Protein AF-A0A843WMJ9-F1 (afdb_monomer_lite)

Radius of gyration: 13.51 Å; chains: 1; bounding box: 31×23×40 Å

Organism: Colocasia esculenta (NCBI:txid4460)

Sequence (77 aa):
MCGKRMAYVYKAKVKKNGSHYQCIWGKVARPHGNSGVVHAKFKSNLPPRSMGAKVRVFISLTCNSESFADASGIRNL

InterPro domains:
  IPR001780 Large ribosomal subunit protein eL33 [PF01247] (2-58)
  IPR001780 Large ribosomal subunit protein eL33 [PTHR10902] (2-60)
  IPR009000 Translation protein, beta-barrel domain superfamily [SSF50447] (2-58)
  IPR018266 Large ribosomal subunit protein eL33, conserved site [PS01105] (26-47)
  IPR038661 Large ribosomal subunit protein eL33 superfamily [G3DSA:2.40.10.190] (1-62)

Secondary structure (DSSP, 8-state):
-TT-EEEEEEEEEEEETTEEEEEEEEEEEEEETTTTEEEEEESSPPPGGGTTPPPEEP------SSHHHHHT-----

Foldseek 3Di:
DFFWKKKDWDAAPDDDPNGRIDIWIWTFHAADDDPRRTDIDTPDDDDPVCVVPDMGTDPDPDPDPPPVVVVPPVPDD

Structure (mmCIF, N/CA/C/O backbone):
data_AF-A0A843WMJ9-F1
#
_entry.id   AF-A0A843WMJ9-F1
#
loop_
_atom_site.group_PDB
_atom_site.id
_atom_site.type_symbol
_atom_site.label_atom_id
_atom_site.label_alt_id
_atom_site.label_comp_id
_atom_site.label_asym_id
_atom_site.label_entity_id
_atom_site.label_seq_id
_atom_site.pdbx_PDB_ins_code
_atom_site.Cartn_x
_atom_site.Cartn_y
_atom_site.Cartn_z
_atom_site.occupancy
_atom_site.B_iso_or_equiv
_atom_site.auth_seq_id
_atom_site.auth_comp_id
_atom_site.auth_asym_id
_atom_site.auth_atom_id
_atom_site.pdbx_PDB_model_num
ATOM 1 N N . MET A 1 1 ? 13.430 -0.514 -8.966 1.00 61.06 1 MET A N 1
ATOM 2 C CA . MET A 1 1 ? 12.878 -0.306 -7.599 1.00 61.06 1 MET A CA 1
ATOM 3 C C . MET A 1 1 ? 12.525 -1.627 -6.895 1.00 61.06 1 MET A C 1
ATOM 5 O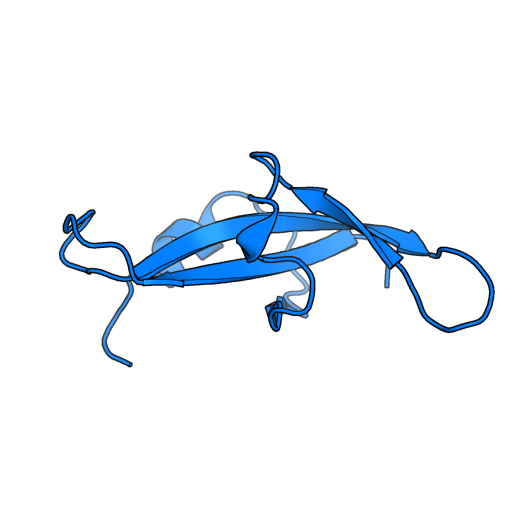 O . MET A 1 1 ? 11.588 -1.673 -6.104 1.00 61.06 1 MET A O 1
ATOM 9 N N . CYS A 1 2 ? 13.251 -2.715 -7.150 1.00 64.38 2 CYS A N 1
ATOM 10 C CA . CYS A 1 2 ? 13.064 -3.959 -6.403 1.00 64.38 2 CYS A CA 1
ATOM 11 C C . CYS A 1 2 ? 13.546 -3.783 -4.952 1.00 64.38 2 CYS A C 1
ATOM 13 O O . CYS A 1 2 ? 14.402 -2.945 -4.678 1.00 64.38 2 CYS A O 1
ATOM 15 N N . GLY A 1 3 ? 12.952 -4.522 -4.014 1.00 73.94 3 GLY A N 1
ATOM 16 C CA . GLY A 1 3 ? 13.393 -4.547 -2.614 1.00 73.94 3 GLY A CA 1
ATOM 17 C C . GLY A 1 3 ? 12.876 -3.413 -1.724 1.00 73.94 3 GLY A C 1
ATOM 18 O O . GLY A 1 3 ? 12.981 -3.519 -0.505 1.00 73.94 3 GLY A O 1
ATOM 19 N N . LYS A 1 4 ? 12.246 -2.371 -2.281 1.00 80.75 4 LYS A N 1
ATOM 20 C CA . LYS A 1 4 ? 11.637 -1.300 -1.474 1.00 80.75 4 LYS A CA 1
ATOM 21 C C . LYS A 1 4 ? 10.439 -1.821 -0.672 1.00 80.75 4 LYS A C 1
ATOM 23 O O . LYS A 1 4 ? 9.636 -2.615 -1.177 1.00 80.75 4 LYS A O 1
ATOM 28 N N . ARG A 1 5 ? 10.307 -1.354 0.573 1.00 83.19 5 ARG A N 1
ATOM 29 C CA . ARG A 1 5 ? 9.162 -1.653 1.446 1.00 83.19 5 ARG A CA 1
ATOM 30 C C . ARG A 1 5 ? 7.969 -0.769 1.102 1.00 83.19 5 ARG A C 1
ATOM 32 O O . ARG A 1 5 ? 8.115 0.391 0.730 1.00 83.19 5 ARG A O 1
ATOM 39 N N . MET A 1 6 ? 6.777 -1.318 1.262 1.00 85.00 6 MET A N 1
ATOM 40 C CA . MET A 1 6 ? 5.512 -0.623 1.051 1.00 85.00 6 MET A CA 1
ATOM 41 C C . MET A 1 6 ? 4.533 -0.970 2.170 1.00 85.00 6 MET A C 1
ATOM 43 O O . MET A 1 6 ? 4.590 -2.067 2.734 1.00 85.00 6 MET A O 1
ATOM 47 N N . ALA A 1 7 ? 3.625 -0.047 2.472 1.00 87.50 7 ALA A N 1
ATOM 48 C CA . ALA A 1 7 ? 2.528 -0.292 3.393 1.00 87.50 7 ALA A CA 1
ATOM 49 C C . ALA A 1 7 ? 1.202 0.181 2.810 1.00 87.50 7 ALA A C 1
ATOM 51 O O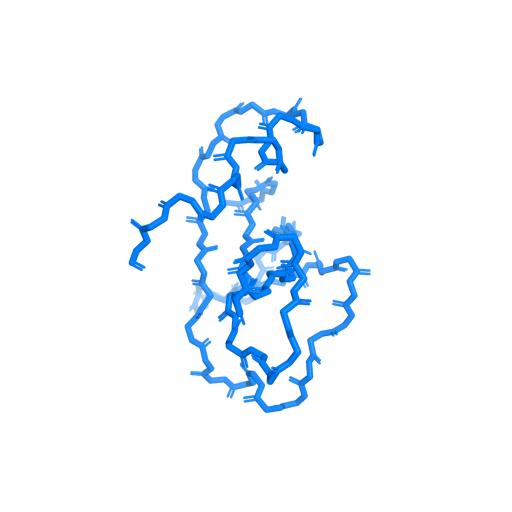 . ALA A 1 7 ? 1.087 1.276 2.248 1.00 87.50 7 ALA A O 1
ATOM 52 N N . TYR A 1 8 ? 0.187 -0.649 3.007 1.00 86.31 8 TYR A N 1
ATOM 53 C CA . TYR A 1 8 ? -1.205 -0.272 2.856 1.00 86.31 8 TYR A CA 1
ATOM 54 C C . TYR A 1 8 ? -1.762 0.080 4.235 1.00 86.31 8 TYR A C 1
ATOM 56 O O . TYR A 1 8 ? -1.779 -0.773 5.119 1.00 86.31 8 TYR A O 1
ATOM 64 N N . VAL A 1 9 ? -2.186 1.329 4.428 1.00 86.44 9 VAL A N 1
ATOM 65 C CA . VAL A 1 9 ? -2.762 1.815 5.690 1.00 86.44 9 VAL A CA 1
ATOM 66 C C . VAL A 1 9 ? -4.270 1.935 5.523 1.00 86.44 9 VAL A C 1
ATOM 68 O O . VAL A 1 9 ? -4.739 2.535 4.558 1.00 86.44 9 VAL A O 1
ATOM 71 N N . TYR A 1 10 ? -5.027 1.389 6.469 1.00 86.31 10 TYR A N 1
ATOM 72 C CA . TYR A 1 10 ? -6.484 1.452 6.480 1.00 86.31 10 TYR A CA 1
ATOM 73 C C . TYR A 1 10 ? -7.011 1.751 7.883 1.00 86.31 10 TYR A C 1
ATOM 75 O O . TYR A 1 10 ? -6.346 1.499 8.889 1.00 86.31 10 TYR A O 1
ATOM 83 N N . LYS A 1 11 ? -8.227 2.295 7.948 1.00 85.00 11 LYS A N 1
ATOM 84 C CA . LYS A 1 11 ? -8.933 2.536 9.207 1.00 85.00 11 LYS A CA 1
ATOM 85 C C . LYS A 1 11 ? -9.784 1.319 9.554 1.00 85.00 11 LYS A C 1
ATOM 87 O O . LYS A 1 11 ? -10.594 0.869 8.745 1.00 85.00 11 LYS A O 1
ATOM 92 N N . ALA A 1 12 ? -9.617 0.810 10.763 1.00 85.25 12 ALA A N 1
ATOM 93 C CA . ALA A 1 12 ? -10.380 -0.294 11.311 1.00 85.25 12 ALA A CA 1
ATOM 94 C C . ALA A 1 12 ? -11.310 0.176 12.435 1.00 85.25 12 ALA A C 1
ATOM 96 O O . ALA A 1 12 ? -11.046 1.157 13.133 1.00 85.25 12 ALA A O 1
ATOM 97 N N . LYS A 1 13 ? -12.407 -0.562 12.633 1.00 83.69 13 LYS A N 1
ATOM 98 C CA . LYS A 1 13 ? -13.375 -0.287 13.706 1.00 83.69 13 LYS A CA 1
ATOM 99 C C . LYS A 1 13 ? -12.781 -0.572 15.089 1.00 83.69 13 LYS A C 1
ATOM 101 O O . LYS A 1 13 ? -12.995 0.193 16.020 1.00 83.69 13 LYS A O 1
ATOM 106 N N . VAL A 1 14 ? -11.996 -1.643 15.198 1.00 84.38 14 VAL A N 1
ATOM 107 C CA . VAL A 1 14 ? -11.369 -2.083 16.449 1.00 84.38 14 VAL A CA 1
ATOM 108 C C . VAL A 1 14 ? -10.022 -1.390 16.634 1.00 84.38 14 VAL A C 1
ATOM 110 O O . VAL A 1 14 ? -9.218 -1.342 15.698 1.00 84.38 14 VAL A O 1
ATOM 113 N N . LYS A 1 15 ? -9.774 -0.886 17.847 1.00 79.19 15 LYS A N 1
ATOM 114 C CA . LYS A 1 15 ? -8.473 -0.338 18.238 1.00 79.19 15 LYS A CA 1
ATOM 115 C C . LYS A 1 15 ? -7.472 -1.476 18.419 1.00 79.19 15 LYS A C 1
ATOM 117 O O . LYS A 1 15 ? -7.732 -2.412 19.169 1.00 79.19 15 LYS A O 1
ATOM 122 N N . LYS A 1 16 ? -6.320 -1.375 17.760 1.00 72.50 16 LYS A N 1
ATOM 123 C CA . LYS A 1 16 ? -5.154 -2.225 18.025 1.00 72.50 16 LYS A CA 1
ATOM 124 C C . LYS A 1 16 ? -3.973 -1.314 18.343 1.00 72.50 16 LYS A C 1
ATOM 126 O O . LYS A 1 16 ? -3.750 -0.331 17.641 1.00 72.50 16 LYS A O 1
ATOM 131 N N . ASN A 1 17 ? -3.256 -1.608 19.427 1.00 71.44 17 ASN A N 1
ATOM 132 C CA . ASN A 1 17 ? -2.090 -0.843 19.889 1.00 71.44 17 ASN A CA 1
ATOM 133 C C . ASN A 1 17 ? -2.372 0.669 20.013 1.00 71.44 17 ASN A C 1
ATOM 135 O O . ASN A 1 17 ? -1.632 1.498 19.492 1.00 71.44 17 ASN A O 1
ATOM 139 N N . GLY A 1 18 ? -3.503 1.026 20.631 1.00 76.31 18 GLY A N 1
ATOM 140 C CA . GLY A 1 18 ? -3.884 2.421 20.889 1.00 76.31 18 GLY A CA 1
ATOM 141 C C . GLY A 1 18 ? -4.428 3.203 19.688 1.00 76.31 18 GLY A C 1
ATOM 142 O O . GLY A 1 18 ? -4.905 4.318 19.874 1.00 76.31 18 GLY A O 1
ATOM 143 N N . SER A 1 19 ? -4.442 2.631 18.477 1.00 77.81 19 SER A N 1
ATOM 144 C CA . SER A 1 19 ? -4.890 3.336 17.270 1.00 77.81 19 SER A CA 1
ATOM 145 C C . SER A 1 19 ? -5.948 2.563 16.474 1.00 77.81 19 SER A C 1
ATOM 147 O O . SER A 1 19 ? -6.061 1.337 16.539 1.00 77.81 19 SER A O 1
ATOM 149 N N . HIS A 1 20 ? -6.752 3.304 15.707 1.00 82.81 20 HIS A N 1
ATOM 150 C CA . HIS A 1 20 ? -7.701 2.742 14.738 1.00 82.81 20 HIS A CA 1
ATOM 151 C C . HIS A 1 20 ? -7.061 2.460 13.375 1.00 82.81 20 HIS A C 1
ATOM 153 O O . HIS A 1 20 ? -7.717 1.910 12.490 1.00 82.81 20 HIS A O 1
ATOM 159 N N . TYR A 1 21 ? -5.808 2.859 13.177 1.00 83.81 21 T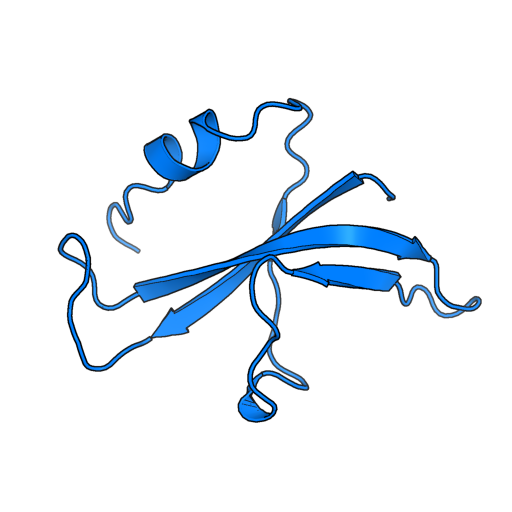YR A N 1
ATOM 160 C CA . TYR A 1 21 ? -5.108 2.657 11.921 1.00 83.81 21 TYR A CA 1
ATOM 161 C C . TYR A 1 21 ? -4.367 1.328 11.964 1.00 83.81 21 TYR A C 1
ATOM 163 O O . TYR A 1 21 ? -3.645 1.021 12.905 1.00 83.81 21 TYR A O 1
ATOM 171 N N . GLN A 1 22 ? -4.563 0.518 10.933 1.00 83.94 22 GLN A N 1
ATOM 172 C CA . GLN A 1 22 ? -3.856 -0.741 10.756 1.00 83.94 22 GLN A CA 1
ATOM 173 C C . GLN A 1 22 ? -3.105 -0.699 9.434 1.00 83.94 22 GLN A C 1
ATOM 175 O O . GLN A 1 22 ? -3.521 -0.040 8.478 1.00 83.94 22 GLN A O 1
ATOM 180 N N . CYS A 1 23 ? -1.975 -1.395 9.387 1.00 84.31 23 CYS A N 1
ATOM 181 C CA . CYS A 1 23 ? -1.125 -1.439 8.212 1.00 84.31 23 CYS A CA 1
ATOM 182 C C . CYS A 1 23 ? -0.844 -2.880 7.782 1.00 84.31 23 CYS A C 1
ATOM 184 O O . CYS A 1 23 ? -0.597 -3.761 8.605 1.00 84.31 23 CYS A O 1
ATOM 186 N N . ILE A 1 24 ? -0.883 -3.107 6.471 1.00 87.69 24 ILE A N 1
ATOM 187 C CA . ILE A 1 24 ? -0.411 -4.337 5.838 1.00 87.69 24 ILE A CA 1
ATOM 188 C C . ILE A 1 24 ? 0.905 -4.012 5.150 1.00 87.69 24 ILE A C 1
ATOM 190 O O . ILE A 1 24 ? 0.968 -3.154 4.267 1.00 87.69 24 ILE A O 1
ATOM 194 N N . TRP A 1 25 ? 1.953 -4.713 5.560 1.00 86.81 25 TRP A N 1
ATOM 195 C CA . TRP A 1 25 ? 3.295 -4.526 5.031 1.00 86.81 25 TRP A CA 1
ATOM 196 C C . TRP A 1 25 ? 3.561 -5.448 3.852 1.00 86.81 25 TRP A C 1
ATOM 198 O O . TRP A 1 25 ? 3.130 -6.605 3.821 1.00 86.81 25 TRP A O 1
ATOM 208 N N . GLY A 1 26 ? 4.344 -4.949 2.905 1.00 88.25 26 GLY A N 1
ATOM 209 C CA . GLY A 1 26 ? 4.881 -5.754 1.827 1.00 88.25 26 GLY A CA 1
ATOM 210 C C . GLY A 1 26 ? 6.151 -5.174 1.230 1.00 88.25 26 GLY A C 1
ATOM 211 O O . GLY A 1 26 ? 6.691 -4.164 1.688 1.00 88.25 26 GLY A O 1
ATOM 212 N N . LYS A 1 27 ? 6.640 -5.851 0.196 1.00 87.62 27 LYS A N 1
ATOM 213 C CA . LYS A 1 27 ? 7.838 -5.482 -0.555 1.00 87.62 27 LYS A CA 1
ATOM 214 C C . LYS A 1 27 ? 7.591 -5.541 -2.055 1.00 87.62 27 LYS A C 1
ATOM 216 O O . LYS A 1 27 ? 6.857 -6.406 -2.540 1.00 87.62 27 LYS A O 1
ATOM 221 N N . VAL A 1 28 ? 8.252 -4.657 -2.789 1.00 88.06 28 VAL A N 1
ATOM 222 C CA . VAL A 1 28 ? 8.273 -4.707 -4.253 1.00 88.06 28 VAL A CA 1
ATOM 223 C C . VAL A 1 28 ? 9.176 -5.858 -4.691 1.00 88.06 28 VAL A C 1
ATOM 225 O O . VAL A 1 28 ? 10.354 -5.902 -4.330 1.00 88.06 28 VAL A O 1
ATOM 228 N N . ALA A 1 29 ? 8.623 -6.801 -5.452 1.00 86.25 29 ALA A N 1
ATOM 229 C CA . ALA A 1 29 ? 9.336 -7.988 -5.908 1.00 86.25 29 ALA A CA 1
ATOM 230 C C . ALA A 1 29 ? 10.028 -7.746 -7.257 1.00 86.25 29 ALA A C 1
ATOM 232 O O . ALA A 1 29 ? 11.252 -7.771 -7.332 1.00 86.25 29 ALA A O 1
ATOM 233 N N . ARG A 1 30 ? 9.252 -7.494 -8.317 1.00 86.25 30 ARG A N 1
ATOM 234 C CA . ARG A 1 30 ? 9.749 -7.361 -9.698 1.00 86.25 30 ARG A CA 1
ATOM 235 C C . ARG A 1 30 ? 8.899 -6.367 -10.494 1.00 86.25 30 ARG A C 1
ATOM 237 O O . ARG A 1 30 ? 7.717 -6.232 -10.179 1.00 86.25 30 ARG A O 1
ATOM 244 N N . PRO A 1 31 ? 9.464 -5.670 -11.492 1.00 88.88 31 PRO A N 1
ATOM 245 C CA . PRO A 1 31 ? 8.667 -4.882 -12.428 1.00 88.88 31 PRO A CA 1
ATOM 246 C C . PRO A 1 31 ? 7.734 -5.793 -13.240 1.00 88.88 31 PRO A C 1
ATOM 248 O O . PRO A 1 31 ? 8.045 -6.966 -13.467 1.00 88.88 31 PRO A O 1
ATOM 251 N N . HIS A 1 32 ? 6.584 -5.256 -13.636 1.00 88.69 32 HIS A N 1
ATOM 252 C CA . HIS A 1 32 ? 5.593 -5.925 -14.469 1.00 88.69 32 HIS A CA 1
ATOM 253 C C . HIS A 1 32 ? 5.319 -5.082 -15.719 1.00 88.69 32 HIS A C 1
ATOM 255 O O . HIS A 1 32 ? 4.772 -3.982 -15.629 1.00 88.69 32 HIS A O 1
ATOM 261 N N . GLY A 1 33 ? 5.686 -5.619 -16.884 1.00 87.69 33 GLY A N 1
ATOM 262 C CA . GLY A 1 33 ? 5.550 -4.935 -18.170 1.00 87.69 33 GLY A CA 1
ATOM 263 C C . GLY A 1 33 ? 6.379 -3.649 -18.276 1.00 87.69 33 GLY A C 1
ATOM 264 O O . GLY A 1 33 ? 7.255 -3.379 -17.454 1.00 87.69 33 GLY A O 1
ATOM 265 N N . ASN A 1 34 ? 6.067 -2.845 -19.295 1.00 87.38 34 ASN A N 1
ATOM 266 C CA . ASN A 1 34 ? 6.789 -1.607 -19.616 1.00 87.38 34 ASN A CA 1
ATOM 267 C C . ASN A 1 34 ? 6.071 -0.336 -19.121 1.00 87.38 34 ASN A C 1
ATOM 269 O O . ASN A 1 34 ? 6.616 0.757 -19.212 1.00 87.38 34 ASN A O 1
ATOM 273 N N . SER A 1 35 ? 4.869 -0.465 -18.554 1.00 86.62 35 SER A N 1
ATOM 274 C CA . SER A 1 35 ? 4.017 0.660 -18.125 1.00 86.62 35 SER A CA 1
ATOM 275 C C . SER A 1 35 ? 4.300 1.151 -16.696 1.00 86.62 35 SER A C 1
ATOM 277 O O . SER A 1 35 ? 3.449 1.786 -16.080 1.00 86.62 35 SER A O 1
ATOM 279 N N . GLY A 1 36 ? 5.457 0.808 -16.120 1.00 83.44 36 GLY A N 1
ATOM 280 C CA . GLY A 1 36 ? 5.823 1.208 -14.754 1.00 83.44 36 GLY A CA 1
ATOM 281 C C . GLY A 1 36 ? 5.054 0.488 -13.636 1.00 83.44 36 GLY A C 1
ATOM 282 O O . GLY A 1 36 ? 5.126 0.899 -12.478 1.00 83.44 36 GLY A O 1
ATOM 283 N N . VAL A 1 37 ? 4.337 -0.594 -13.953 1.00 88.06 37 VAL A N 1
ATOM 284 C CA . VAL A 1 37 ? 3.639 -1.426 -12.965 1.00 88.06 37 VAL A CA 1
ATOM 285 C C . VAL A 1 37 ? 4.646 -2.336 -12.262 1.00 88.06 37 VAL A C 1
ATOM 287 O O . VAL A 1 37 ? 5.667 -2.736 -12.824 1.00 88.06 37 VAL A O 1
ATOM 290 N N . VAL A 1 38 ? 4.383 -2.671 -11.001 1.00 88.88 38 VAL A N 1
ATOM 291 C CA . VAL A 1 38 ? 5.249 -3.546 -10.206 1.00 88.88 38 VAL A CA 1
ATOM 292 C C . VAL A 1 38 ? 4.450 -4.650 -9.528 1.00 88.88 38 VAL A C 1
ATOM 294 O O . VAL A 1 38 ? 3.352 -4.427 -9.023 1.00 88.88 38 VAL A O 1
ATOM 297 N N . HIS A 1 39 ? 5.035 -5.844 -9.464 1.00 88.69 39 HIS A N 1
ATOM 298 C CA . HIS A 1 39 ? 4.547 -6.927 -8.624 1.00 88.69 39 HIS A CA 1
ATOM 299 C C . HIS A 1 39 ? 5.040 -6.764 -7.197 1.00 88.69 39 HIS A C 1
ATOM 301 O O . HIS A 1 39 ? 6.223 -6.531 -6.927 1.00 88.69 39 HIS A O 1
ATOM 307 N N . ALA A 1 40 ? 4.109 -6.949 -6.275 1.00 88.50 40 ALA A N 1
ATOM 308 C CA . ALA A 1 40 ? 4.269 -6.587 -4.890 1.00 88.50 40 ALA A CA 1
ATOM 309 C C . ALA A 1 40 ? 3.838 -7.775 -4.019 1.00 88.50 40 ALA A C 1
ATOM 311 O O . ALA A 1 40 ? 2.767 -8.342 -4.218 1.00 88.50 40 ALA A O 1
ATOM 312 N N . LYS A 1 41 ? 4.699 -8.195 -3.088 1.00 87.25 41 LYS A N 1
ATOM 313 C CA . LYS A 1 41 ? 4.420 -9.304 -2.167 1.00 87.25 41 LYS A CA 1
ATOM 314 C C . LYS A 1 41 ? 4.137 -8.740 -0.783 1.00 87.25 41 LYS A C 1
ATOM 316 O O . LYS A 1 41 ? 5.026 -8.149 -0.168 1.00 87.25 41 LYS A O 1
ATOM 321 N N . PHE A 1 42 ? 2.911 -8.920 -0.311 1.00 88.19 42 PHE A N 1
ATOM 322 C CA . PHE A 1 42 ? 2.492 -8.544 1.037 1.00 88.19 42 PHE A CA 1
ATOM 323 C C . PHE A 1 42 ? 2.626 -9.724 2.000 1.00 88.19 42 PHE A C 1
ATOM 325 O O . PHE A 1 42 ? 2.658 -10.876 1.572 1.00 88.19 42 PHE A O 1
ATOM 332 N N . LYS A 1 43 ? 2.735 -9.434 3.302 1.00 85.38 43 LYS A N 1
ATOM 333 C 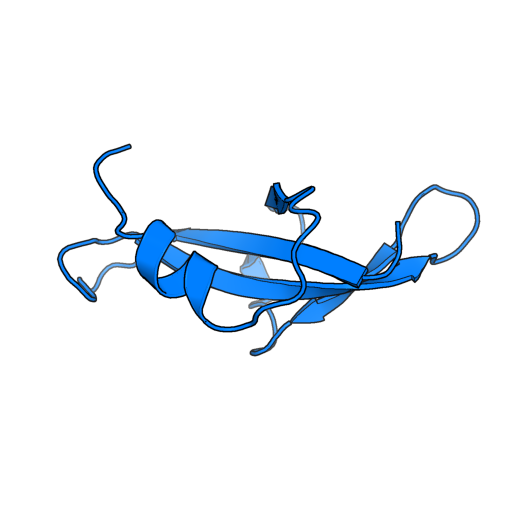CA . LYS A 1 43 ? 2.786 -10.468 4.349 1.00 85.38 43 LYS A CA 1
ATOM 334 C C . LYS A 1 43 ? 1.449 -11.201 4.475 1.00 85.38 43 LYS A C 1
ATOM 336 O O . LYS A 1 43 ? 1.428 -12.412 4.646 1.00 85.38 43 LYS A O 1
ATOM 341 N N . SER A 1 44 ? 0.352 -10.460 4.371 1.00 84.88 44 SER A N 1
ATOM 342 C CA . SER A 1 44 ? -1.000 -10.983 4.209 1.00 84.88 44 SER A CA 1
ATOM 343 C C . SER A 1 44 ? -1.575 -10.456 2.903 1.00 84.88 44 SER A C 1
ATOM 345 O O . SER A 1 44 ? -1.284 -9.326 2.503 1.00 84.88 44 SER A O 1
ATOM 347 N N . ASN A 1 45 ? -2.375 -11.280 2.227 1.00 86.25 45 ASN A N 1
ATOM 348 C CA . ASN A 1 45 ? -3.028 -10.867 0.993 1.00 86.25 45 ASN A CA 1
ATOM 349 C C . ASN A 1 45 ? -3.897 -9.632 1.243 1.00 86.25 45 ASN A C 1
ATOM 351 O O . ASN A 1 45 ? -4.554 -9.502 2.279 1.00 86.25 45 ASN A O 1
ATOM 355 N N . LEU A 1 46 ? -3.869 -8.715 0.282 1.00 85.69 46 LEU A N 1
ATOM 356 C CA . LEU A 1 46 ? -4.686 -7.518 0.322 1.00 85.69 46 LEU A CA 1
ATOM 357 C C . LEU A 1 46 ? -6.170 -7.881 0.144 1.00 85.69 46 LEU A C 1
ATOM 359 O O . LEU A 1 46 ? -6.490 -8.739 -0.682 1.00 85.69 46 LEU A O 1
ATOM 363 N N . PRO A 1 47 ? -7.088 -7.227 0.877 1.00 87.94 47 PRO A N 1
ATOM 364 C CA . PRO A 1 47 ? -8.512 -7.398 0.636 1.00 87.94 47 PRO A CA 1
ATOM 365 C C . PRO A 1 47 ? -8.886 -6.844 -0.752 1.00 87.94 47 PRO A C 1
ATOM 367 O O . PRO A 1 47 ? -8.327 -5.836 -1.177 1.00 87.94 47 PRO A O 1
ATOM 370 N N . PRO A 1 48 ? -9.888 -7.401 -1.450 1.00 85.00 48 PRO A N 1
ATOM 371 C CA . PRO A 1 48 ? -10.277 -6.928 -2.784 1.00 85.00 48 PRO A CA 1
ATOM 372 C C . PRO A 1 48 ? -10.728 -5.457 -2.788 1.00 85.00 48 PRO A C 1
ATOM 374 O O . PRO A 1 48 ? -10.547 -4.748 -3.773 1.00 85.00 48 PRO A O 1
ATOM 377 N N . ARG A 1 49 ? -11.224 -4.953 -1.650 1.00 86.12 49 ARG A N 1
ATOM 378 C CA . ARG A 1 49 ? -11.589 -3.541 -1.457 1.00 86.12 49 ARG A CA 1
ATOM 379 C C . ARG A 1 49 ? -10.406 -2.571 -1.584 1.00 86.12 49 ARG A C 1
ATOM 381 O O . ARG A 1 49 ? -10.626 -1.382 -1.783 1.00 86.12 49 ARG A O 1
ATOM 388 N N . SER A 1 50 ? -9.164 -3.037 -1.441 1.00 81.44 50 SER A N 1
ATOM 389 C CA . SER A 1 50 ? -7.988 -2.176 -1.601 1.00 81.44 50 SER A CA 1
ATOM 390 C C . SER A 1 50 ? -7.520 -2.043 -3.052 1.00 81.44 50 SER A C 1
ATOM 392 O O . SER A 1 50 ? -6.568 -1.308 -3.303 1.00 81.44 50 SER A O 1
ATOM 394 N N . MET A 1 51 ? -8.144 -2.734 -4.012 1.00 82.81 51 MET A N 1
ATOM 395 C CA . MET A 1 51 ? -7.857 -2.513 -5.431 1.00 82.81 51 MET A CA 1
ATOM 396 C C . MET A 1 51 ? -8.243 -1.074 -5.810 1.00 82.81 51 MET A C 1
ATOM 398 O O . MET A 1 51 ? -9.351 -0.633 -5.528 1.00 82.81 51 MET A O 1
ATOM 402 N N . GLY A 1 52 ? -7.300 -0.316 -6.378 1.00 82.62 52 GLY A N 1
ATOM 403 C CA . GLY A 1 52 ? -7.460 1.119 -6.668 1.00 82.62 52 GLY A CA 1
ATOM 404 C C . GLY A 1 52 ? -7.168 2.060 -5.489 1.00 82.62 52 GLY A C 1
ATOM 405 O O . GLY A 1 52 ? -7.120 3.275 -5.673 1.00 82.62 52 GLY A O 1
ATOM 406 N N . ALA A 1 53 ? -6.917 1.533 -4.286 1.00 85.38 53 ALA A N 1
ATOM 407 C CA . ALA A 1 53 ? -6.513 2.347 -3.146 1.00 85.38 53 ALA A CA 1
ATOM 408 C C . ALA A 1 53 ? -5.019 2.707 -3.205 1.00 85.38 53 ALA A C 1
ATOM 410 O O . ALA A 1 53 ? -4.180 1.946 -3.692 1.00 85.38 53 ALA A O 1
ATOM 411 N N . LYS A 1 54 ? -4.663 3.872 -2.653 1.00 8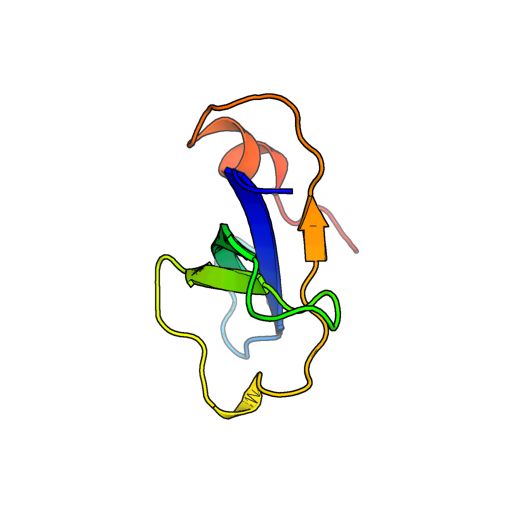5.56 54 LYS A N 1
ATOM 412 C CA . LYS A 1 54 ? -3.276 4.349 -2.636 1.00 85.56 54 LYS A CA 1
ATOM 413 C C . LYS A 1 54 ? -2.427 3.548 -1.643 1.00 85.56 54 LYS A C 1
ATOM 415 O O . LYS A 1 54 ? -2.737 3.482 -0.455 1.00 85.56 54 LYS A O 1
ATOM 420 N N . VAL A 1 55 ? -1.311 3.002 -2.122 1.00 85.38 55 VAL A N 1
ATOM 421 C CA . VAL A 1 55 ? -0.281 2.336 -1.308 1.00 85.38 55 VAL A CA 1
ATOM 422 C C . VAL A 1 55 ? 0.899 3.290 -1.112 1.00 85.38 55 VAL A C 1
ATOM 424 O O . VAL A 1 55 ? 1.264 4.030 -2.026 1.00 85.38 55 VAL A O 1
ATOM 427 N N . ARG A 1 56 ? 1.503 3.295 0.082 1.00 85.81 56 ARG A N 1
ATOM 428 C CA . ARG A 1 56 ? 2.685 4.116 0.384 1.00 85.81 56 ARG A CA 1
ATOM 429 C C . ARG A 1 56 ? 3.949 3.285 0.183 1.00 85.81 56 ARG A C 1
ATOM 431 O O . ARG A 1 56 ? 4.097 2.240 0.812 1.00 85.81 56 ARG A O 1
ATOM 438 N N . VAL A 1 57 ? 4.853 3.745 -0.682 1.00 80.94 57 VAL A N 1
ATOM 439 C CA . VAL A 1 57 ? 6.169 3.124 -0.900 1.00 80.94 57 VAL A CA 1
ATOM 440 C C . VAL A 1 57 ? 7.210 3.910 -0.117 1.00 80.94 57 VAL A C 1
ATOM 442 O O . VAL A 1 57 ? 7.317 5.124 -0.268 1.00 80.94 57 VAL A O 1
ATOM 445 N 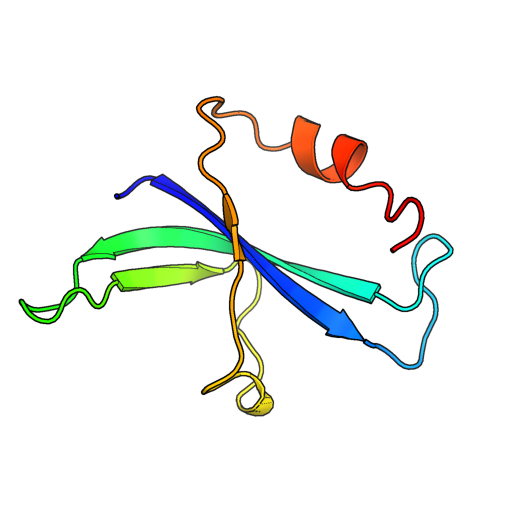N . PHE A 1 58 ? 7.981 3.216 0.711 1.00 81.12 58 PHE A N 1
ATOM 446 C CA . PHE A 1 58 ? 9.058 3.803 1.496 1.00 81.12 58 PHE A CA 1
ATOM 447 C C . PHE A 1 58 ? 10.392 3.571 0.788 1.00 81.12 58 PHE A C 1
ATOM 449 O O . PHE A 1 58 ? 10.657 2.491 0.256 1.00 81.12 58 PHE A O 1
ATOM 456 N N . ILE A 1 59 ? 11.250 4.589 0.790 1.00 74.00 59 ILE A N 1
ATOM 457 C CA . ILE A 1 59 ? 12.588 4.525 0.185 1.00 74.00 59 ILE A CA 1
ATOM 458 C C . ILE A 1 59 ? 13.675 4.070 1.165 1.00 74.00 59 ILE A C 1
ATOM 460 O O . ILE A 1 59 ? 14.844 4.096 0.807 1.00 74.00 59 ILE A O 1
ATOM 464 N N . SER A 1 60 ? 13.307 3.668 2.386 1.00 59.31 60 SER A N 1
ATOM 465 C CA . SER A 1 60 ? 14.262 3.321 3.443 1.00 59.31 60 SER A CA 1
ATOM 466 C C . SER A 1 60 ? 15.360 2.386 2.919 1.00 59.31 60 SER A C 1
ATOM 468 O O . SER A 1 60 ? 15.079 1.300 2.410 1.00 59.31 60 SER A O 1
ATOM 470 N N . LEU A 1 61 ? 16.604 2.865 3.011 1.00 49.94 61 LEU A N 1
ATOM 471 C CA . LEU A 1 61 ? 17.822 2.210 2.529 1.00 49.94 61 LEU A CA 1
ATOM 472 C C . LEU A 1 61 ? 18.271 1.052 3.436 1.00 49.94 61 LEU A C 1
ATOM 474 O O . LEU A 1 61 ? 19.257 0.388 3.134 1.00 49.94 61 LEU A O 1
ATOM 478 N N . THR A 1 62 ? 17.568 0.793 4.543 1.00 51.84 62 THR A N 1
ATOM 479 C CA . THR A 1 62 ? 17.995 -0.170 5.557 1.00 51.84 62 THR A CA 1
ATOM 480 C C . THR A 1 62 ? 17.143 -1.436 5.515 1.00 51.84 62 THR A C 1
ATOM 482 O O . THR A 1 62 ? 15.959 -1.477 5.854 1.00 51.84 62 THR A O 1
ATOM 485 N N . CYS A 1 63 ? 17.787 -2.513 5.077 1.00 41.19 63 CYS A N 1
ATOM 486 C CA . CYS A 1 63 ? 17.318 -3.876 5.247 1.00 41.19 63 CYS A CA 1
ATOM 487 C C . CYS A 1 63 ? 17.380 -4.237 6.739 1.00 41.19 63 CYS A C 1
ATOM 489 O O . CYS A 1 63 ? 18.386 -4.763 7.184 1.00 41.19 63 CYS A O 1
ATOM 491 N N . ASN A 1 64 ? 16.335 -3.937 7.516 1.00 42.62 64 ASN A N 1
ATOM 492 C CA . ASN A 1 64 ? 16.069 -4.622 8.784 1.00 42.62 64 ASN A CA 1
ATOM 493 C C . ASN A 1 64 ? 14.564 -4.688 9.042 1.00 42.62 64 ASN A C 1
ATOM 495 O O . ASN A 1 64 ? 13.827 -3.701 8.937 1.00 42.62 64 ASN A O 1
ATOM 499 N N . SER A 1 65 ? 14.080 -5.900 9.305 1.00 45.75 65 SER A N 1
ATOM 500 C CA . SER A 1 65 ? 12.656 -6.210 9.374 1.00 45.75 65 SER A CA 1
ATOM 501 C C . SER A 1 65 ? 11.939 -5.529 10.535 1.00 45.75 65 SER A C 1
ATOM 503 O O . SER A 1 65 ? 10.745 -5.253 10.393 1.00 45.75 65 SER A O 1
ATOM 505 N N . GLU A 1 66 ? 12.667 -5.221 11.607 1.00 44.59 66 GLU A N 1
ATOM 506 C CA . GLU A 1 66 ? 12.136 -4.925 12.942 1.00 44.59 66 GLU A CA 1
ATOM 507 C C . GLU A 1 66 ? 12.087 -3.429 13.287 1.00 44.59 66 GLU A C 1
ATOM 509 O O . GLU A 1 66 ? 11.167 -2.996 13.973 1.00 44.59 66 GLU A O 1
ATOM 514 N N . SER A 1 67 ? 12.966 -2.593 12.729 1.00 44.09 67 SER A N 1
ATOM 515 C CA . SER A 1 67 ? 13.086 -1.186 13.157 1.00 44.09 67 SER A CA 1
ATOM 516 C C . SER A 1 67 ? 11.936 -0.273 12.699 1.00 44.09 67 SER A C 1
ATOM 518 O O . SER A 1 67 ? 11.735 0.796 13.263 1.00 44.09 67 SER A O 1
ATOM 520 N N . PHE A 1 68 ? 11.157 -0.669 11.686 1.00 45.31 68 PHE A N 1
ATOM 521 C CA . PHE A 1 68 ? 10.031 0.143 11.192 1.00 45.31 68 PHE A CA 1
ATOM 522 C C . PHE A 1 68 ? 8.703 -0.152 11.893 1.00 45.31 68 PHE A C 1
ATOM 524 O O . PHE A 1 68 ? 7.846 0.723 11.912 1.00 45.31 68 PHE A O 1
ATOM 531 N N . ALA A 1 69 ? 8.530 -1.350 12.464 1.00 46.00 69 ALA A N 1
ATOM 532 C CA . ALA A 1 69 ? 7.355 -1.659 13.281 1.00 46.00 69 ALA A CA 1
ATOM 533 C C . ALA A 1 69 ? 7.386 -0.870 14.601 1.00 46.00 69 ALA A C 1
ATOM 535 O O . ALA A 1 69 ? 6.336 -0.454 15.085 1.00 46.00 69 ALA A O 1
ATOM 536 N N . ASP A 1 70 ? 8.594 -0.612 15.113 1.00 43.72 70 ASP A N 1
ATOM 537 C CA . ASP A 1 70 ? 8.845 0.209 16.299 1.00 43.72 70 ASP A CA 1
ATOM 538 C C . ASP A 1 70 ? 8.806 1.722 15.983 1.00 43.72 70 ASP A C 1
ATOM 540 O O . ASP A 1 70 ? 8.186 2.507 16.701 1.00 43.72 70 ASP A O 1
ATOM 544 N N . ALA A 1 71 ? 9.347 2.141 14.826 1.00 44.34 71 ALA A N 1
ATOM 545 C CA . ALA A 1 71 ? 9.276 3.538 14.373 1.00 44.34 71 ALA A CA 1
ATOM 546 C C . ALA A 1 71 ? 7.878 3.969 13.890 1.00 44.34 71 ALA A C 1
ATOM 548 O O . ALA A 1 71 ? 7.568 5.160 13.891 1.00 44.34 71 ALA A O 1
ATOM 549 N N . SER A 1 72 ? 7.016 3.022 13.499 1.00 45.81 72 SER A N 1
ATOM 550 C CA . SER A 1 72 ? 5.602 3.264 13.203 1.00 45.81 72 SER A CA 1
ATOM 551 C C . SER A 1 72 ? 4.711 3.019 14.417 1.00 45.81 72 SER A C 1
ATOM 553 O O . SER A 1 72 ? 3.571 2.571 14.260 1.00 45.81 72 SER A O 1
ATOM 555 N N . GLY A 1 73 ? 5.180 3.352 15.625 1.00 42.56 73 GLY A N 1
ATOM 556 C CA . GLY A 1 73 ? 4.255 3.911 16.598 1.00 42.56 73 GLY A CA 1
ATOM 557 C C . GLY A 1 73 ? 3.417 4.933 15.840 1.00 42.56 73 GLY A C 1
ATOM 558 O O . GLY A 1 73 ? 3.955 5.902 15.307 1.00 42.56 73 GLY A O 1
ATOM 559 N N . ILE A 1 74 ? 2.128 4.641 15.683 1.00 49.12 74 ILE A N 1
ATOM 560 C CA . ILE A 1 74 ? 1.122 5.499 15.061 1.00 49.12 74 ILE A CA 1
ATOM 561 C C . ILE A 1 74 ? 0.973 6.698 16.009 1.00 49.12 74 ILE A C 1
ATOM 563 O O . ILE A 1 74 ? -0.001 6.834 16.737 1.00 49.12 74 ILE A O 1
ATOM 567 N N . ARG A 1 75 ? 2.026 7.512 16.107 1.00 40.59 75 ARG A N 1
ATOM 568 C CA . ARG A 1 75 ? 2.053 8.785 16.802 1.00 40.59 75 ARG A CA 1
ATOM 569 C C . ARG A 1 75 ? 1.412 9.741 15.819 1.00 40.59 75 ARG A C 1
ATOM 571 O O . ARG A 1 75 ? 2.050 10.163 14.863 1.00 40.59 75 ARG A O 1
ATOM 578 N N . ASN A 1 76 ? 0.118 9.943 16.042 1.00 34.31 76 ASN A N 1
ATOM 579 C CA . ASN A 1 76 ? -0.675 11.089 15.621 1.00 34.31 76 ASN A CA 1
ATOM 580 C C . ASN A 1 76 ? -0.359 11.598 14.202 1.00 34.31 76 ASN A C 1
ATOM 582 O O . ASN A 1 76 ? 0.406 12.542 14.021 1.00 34.31 76 ASN A O 1
ATOM 586 N N . LEU A 1 77 ? -1.001 10.979 13.208 1.00 42.38 77 LEU A N 1
ATOM 587 C CA . LEU A 1 77 ? -1.639 11.781 12.162 1.00 42.38 77 LEU A CA 1
ATOM 588 C C . LEU A 1 77 ? -3.020 12.185 12.674 1.00 42.38 77 LEU A C 1
ATOM 590 O O . LEU A 1 77 ? -3.696 11.285 13.232 1.00 42.38 77 LEU A O 1
#

pLDDT: mean 74.65, std 17.19, range [34.31, 88.88]